Protein AF-A0A8S3YG22-F1 (afdb_monomer)

Foldseek 3Di:
DDPVVVCVPDVPVVVVVVPPVVVVPDDDDPDPVVVCVVVCVVPVDDDDDPDDPVVVVVCVVCVPPDDDDDDQQDLVNLLVVLVPDDQPDQDDPVRDGSVVVNVCSVVSRVVSVQVSVCVVVVHHD

Secondary structure (DSSP, 8-state):
--HHHHHHH-HHHHHHHH--TTTSSSSPPPPHHHHHHHHHHHHTS-------THHHHHHHHHTTSPPPPPP---HHHHHHHHHHS-TTSPP-TT---HHHHHH-HHHHHHHHHHHHHHHHHTS--

pLDDT: mean 83.71, std 10.53, range [50.81, 95.38]

Mean predicted aligned error: 13.55 Å

Organism: Parnassius apollo (NCBI:txid110799)

Structure (mmCIF, N/CA/C/O backbone):
data_AF-A0A8S3YG22-F1
#
_entry.id   AF-A0A8S3YG22-F1
#
loop_
_atom_site.group_PDB
_atom_site.id
_atom_site.type_symbol
_atom_site.label_atom_id
_atom_site.label_alt_id
_atom_site.label_comp_id
_atom_site.label_asym_id
_atom_site.label_entity_id
_atom_site.label_seq_id
_atom_site.pdbx_PDB_ins_code
_atom_site.Cartn_x
_atom_site.Cartn_y
_atom_site.Cartn_z
_atom_site.occupancy
_atom_site.B_iso_or_equiv
_atom_site.auth_seq_id
_atom_site.auth_comp_id
_atom_site.auth_asym_id
_atom_site.auth_atom_id
_atom_site.pdbx_PDB_model_num
ATOM 1 N N . MET A 1 1 ? -17.247 35.579 17.812 1.00 51.94 1 MET A N 1
ATOM 2 C CA . MET A 1 1 ? -17.080 35.158 16.412 1.00 51.94 1 MET A CA 1
ATOM 3 C C . MET A 1 1 ? -16.136 33.982 16.475 1.00 51.94 1 MET A C 1
ATOM 5 O O . MET A 1 1 ? -15.011 34.170 16.930 1.00 51.94 1 MET A O 1
ATOM 9 N N . SER A 1 2 ? -16.667 32.778 16.283 1.00 69.88 2 SER A N 1
ATOM 10 C CA . SER A 1 2 ? -15.927 31.537 16.519 1.00 69.88 2 SER A CA 1
ATOM 11 C C . SER A 1 2 ? -14.939 31.310 15.375 1.00 69.88 2 SER A C 1
ATOM 13 O O . SER A 1 2 ? -15.207 31.716 14.250 1.00 69.88 2 SER A O 1
ATOM 15 N N . LEU A 1 3 ? -13.801 30.660 15.646 1.00 61.12 3 LEU A N 1
ATOM 16 C CA . LEU A 1 3 ? -12.798 30.304 14.624 1.00 61.12 3 LEU A CA 1
ATOM 17 C C . LEU A 1 3 ? -13.410 29.506 13.457 1.00 61.12 3 LEU A C 1
ATOM 19 O O . LEU A 1 3 ? -12.941 29.593 12.327 1.00 61.12 3 LEU A O 1
ATOM 23 N N . GLU A 1 4 ? -14.479 28.764 13.740 1.00 68.56 4 GLU A N 1
ATOM 24 C CA . GLU A 1 4 ? -15.258 27.986 12.774 1.00 68.56 4 GLU A CA 1
ATOM 25 C C . GLU A 1 4 ? -15.938 28.881 11.721 1.00 68.56 4 GLU A C 1
ATOM 27 O O . GLU A 1 4 ? -15.855 28.579 10.531 1.00 68.56 4 GLU A O 1
ATOM 32 N N . ASP A 1 5 ? -16.485 30.036 12.124 1.00 67.81 5 ASP A N 1
ATOM 33 C CA . ASP A 1 5 ? -17.120 31.004 11.213 1.00 67.81 5 ASP A CA 1
ATOM 34 C C . ASP A 1 5 ? -16.091 31.654 10.260 1.00 67.81 5 ASP A C 1
ATOM 36 O O . ASP A 1 5 ? -16.395 32.017 9.122 1.00 67.81 5 ASP A O 1
ATOM 40 N N . GLU A 1 6 ? -14.846 31.816 10.721 1.00 63.56 6 GLU A N 1
ATOM 41 C CA . GLU A 1 6 ? -13.762 32.455 9.964 1.00 63.56 6 GLU A CA 1
ATOM 42 C C . GLU A 1 6 ? -13.133 31.504 8.928 1.00 63.56 6 GLU A C 1
ATOM 44 O O . GLU A 1 6 ? -12.750 31.941 7.838 1.00 63.56 6 GLU A O 1
ATOM 49 N N . ILE A 1 7 ? -13.097 30.197 9.226 1.00 73.00 7 ILE A N 1
ATOM 50 C CA . ILE A 1 7 ? -12.675 29.149 8.281 1.00 73.00 7 ILE A CA 1
ATOM 51 C C . ILE A 1 7 ? -13.638 29.070 7.093 1.00 73.00 7 ILE A C 1
ATOM 53 O O . ILE A 1 7 ? -13.189 28.927 5.957 1.00 73.00 7 ILE A O 1
ATOM 57 N N . GLU A 1 8 ? -14.947 29.159 7.333 1.00 74.12 8 GLU A N 1
ATOM 58 C CA . GLU A 1 8 ? -15.954 29.010 6.277 1.00 74.12 8 GLU A CA 1
ATOM 59 C C . GLU A 1 8 ? -16.034 30.243 5.362 1.00 74.12 8 GLU A C 1
ATOM 61 O O . GLU A 1 8 ? -16.264 30.116 4.159 1.00 74.12 8 GLU A O 1
ATOM 66 N N . SER A 1 9 ? -15.766 31.437 5.899 1.00 80.56 9 SER A N 1
ATOM 67 C CA . SER A 1 9 ? -15.864 32.684 5.138 1.00 80.56 9 SER A CA 1
ATOM 68 C C . SER A 1 9 ? -14.670 32.962 4.213 1.00 80.56 9 SER A C 1
ATOM 70 O O . SER A 1 9 ? -14.891 33.456 3.106 1.00 80.56 9 SER A O 1
ATOM 72 N N . ASP A 1 10 ? -13.419 32.741 4.645 1.00 81.56 10 ASP A N 1
ATOM 73 C CA . ASP A 1 10 ? -12.227 33.043 3.827 1.00 81.56 10 ASP A CA 1
ATOM 74 C C . ASP A 1 10 ? -10.978 32.268 4.285 1.00 81.56 10 ASP A C 1
ATOM 76 O O . ASP A 1 10 ? -10.063 32.789 4.935 1.00 81.56 10 ASP A O 1
ATOM 80 N N . GLN A 1 11 ? -10.912 31.001 3.874 1.00 79.38 11 GLN A N 1
ATOM 81 C CA . GLN A 1 11 ? -9.799 30.093 4.167 1.00 79.38 11 GLN A CA 1
ATOM 82 C C . GLN A 1 11 ? -8.431 30.683 3.798 1.00 79.38 11 GLN A C 1
ATOM 84 O O . GLN A 1 11 ? -7.461 30.528 4.537 1.00 79.38 11 GLN A O 1
ATOM 89 N N . LYS A 1 12 ? -8.327 31.388 2.663 1.00 79.69 12 LYS A N 1
ATOM 90 C CA . LYS A 1 12 ? -7.044 31.934 2.188 1.00 79.69 12 LYS A CA 1
ATOM 91 C C . LYS A 1 12 ? -6.528 33.029 3.110 1.00 79.69 12 LYS A C 1
ATOM 93 O O . LYS A 1 12 ? -5.320 33.125 3.322 1.00 79.69 12 LYS A O 1
ATOM 98 N N . ARG A 1 13 ? -7.421 33.867 3.633 1.00 79.69 13 ARG A N 1
ATOM 99 C CA . ARG A 1 13 ? -7.062 34.933 4.570 1.00 79.69 13 ARG A CA 1
ATOM 100 C C . ARG A 1 13 ? -6.627 34.375 5.920 1.00 79.69 13 ARG A C 1
ATOM 102 O O . ARG A 1 13 ? -5.658 34.882 6.481 1.00 79.69 13 ARG A O 1
ATOM 109 N N . LEU A 1 14 ? -7.280 33.314 6.387 1.00 82.25 14 LEU A N 1
ATOM 110 C CA . LEU A 1 14 ? -6.864 32.590 7.584 1.00 82.25 14 LEU A CA 1
ATOM 111 C C . LEU A 1 14 ? -5.481 31.950 7.403 1.00 82.25 14 LEU A C 1
ATOM 113 O O . LEU A 1 14 ? -4.594 32.175 8.217 1.00 82.25 14 LEU A O 1
ATOM 117 N N . TYR A 1 15 ? -5.244 31.210 6.315 1.00 79.56 15 TYR A N 1
ATOM 118 C CA . TYR A 1 15 ? -3.925 30.608 6.081 1.00 79.56 15 TYR A CA 1
ATOM 119 C C . TYR A 1 15 ? -2.818 31.662 6.001 1.00 79.56 15 TYR A C 1
ATOM 121 O O . TYR A 1 15 ? -1.775 31.487 6.618 1.00 79.56 15 TYR A O 1
ATOM 129 N N . LYS A 1 16 ? -3.075 32.807 5.359 1.00 78.56 16 LYS A N 1
ATOM 130 C CA . LYS A 1 16 ? -2.130 33.934 5.340 1.00 78.56 16 LYS A CA 1
ATOM 131 C C . LYS A 1 16 ? -1.880 34.569 6.711 1.00 78.56 16 LYS A C 1
ATOM 133 O O . LYS A 1 16 ? -0.822 35.151 6.902 1.00 78.56 16 LYS A O 1
ATOM 138 N N . SER A 1 17 ? -2.836 34.521 7.642 1.00 77.94 17 SER A N 1
ATOM 139 C CA . SER A 1 17 ? -2.642 35.048 9.004 1.00 77.94 17 SER A CA 1
ATOM 140 C C . SER A 1 17 ? -1.898 34.061 9.913 1.00 77.94 17 SER A C 1
ATOM 142 O O . SER A 1 17 ? -1.198 34.475 10.843 1.00 77.94 17 SER A O 1
ATOM 144 N N . LEU A 1 18 ? -2.028 32.761 9.628 1.00 78.38 18 LEU A N 1
ATOM 145 C CA . LEU A 1 18 ? -1.285 31.677 10.271 1.00 78.38 18 LEU A CA 1
ATOM 146 C C . LEU A 1 18 ? 0.145 31.560 9.738 1.00 78.38 18 LEU A C 1
ATOM 148 O O . LEU A 1 18 ? 1.057 31.233 10.498 1.00 78.38 18 LEU A O 1
ATOM 152 N N . GLU A 1 19 ? 0.350 31.858 8.455 1.00 75.81 19 GLU A N 1
ATOM 153 C CA . GLU A 1 19 ? 1.668 32.043 7.861 1.00 75.81 19 GLU A CA 1
ATOM 154 C C . GLU A 1 19 ? 2.341 33.245 8.528 1.00 75.81 19 GLU A C 1
ATOM 156 O O . GLU A 1 19 ? 2.163 34.401 8.154 1.00 75.81 19 GLU A O 1
ATOM 161 N N . ARG A 1 20 ? 3.129 32.960 9.565 1.00 69.44 20 ARG A N 1
ATOM 162 C CA . ARG A 1 20 ? 4.027 33.916 10.209 1.00 69.44 20 ARG A CA 1
ATOM 163 C C . ARG A 1 20 ? 5.443 33.644 9.707 1.00 69.44 20 ARG A C 1
ATOM 165 O O . ARG A 1 20 ? 6.212 32.996 10.418 1.00 69.44 20 ARG A O 1
ATOM 172 N N . PRO A 1 21 ? 5.816 34.107 8.499 1.00 65.06 21 PRO A N 1
ATOM 173 C CA . PRO A 1 21 ? 7.140 33.850 7.929 1.00 65.06 21 PRO A CA 1
ATOM 174 C C . PRO A 1 21 ? 8.274 34.349 8.836 1.00 65.06 21 PRO A C 1
ATOM 176 O O . PRO A 1 21 ? 9.361 33.779 8.833 1.00 65.06 21 PRO A O 1
ATOM 179 N N . GLU A 1 22 ? 7.993 35.341 9.683 1.00 64.25 22 GLU A N 1
ATOM 180 C CA . GLU A 1 22 ? 8.912 35.868 10.700 1.00 64.25 22 GLU A CA 1
ATOM 181 C C . GLU A 1 22 ? 9.257 34.845 11.799 1.00 64.25 22 GLU A C 1
ATOM 183 O O . GLU A 1 22 ? 10.337 34.894 12.380 1.00 64.25 22 GLU A O 1
ATOM 188 N N . VAL A 1 23 ? 8.371 33.876 12.052 1.00 62.09 23 VAL A N 1
ATOM 189 C CA . VAL A 1 23 ? 8.573 32.771 13.007 1.00 62.09 23 VAL A CA 1
ATOM 190 C C . VAL A 1 23 ? 9.249 31.570 12.333 1.00 62.09 23 VAL A C 1
ATOM 192 O O . VAL A 1 23 ? 9.969 30.820 12.987 1.00 62.09 23 VAL A O 1
ATOM 195 N N . CYS A 1 24 ? 9.066 31.390 11.022 1.00 56.47 24 CYS A N 1
ATOM 196 C CA . CYS A 1 24 ? 9.502 30.195 10.292 1.00 56.47 24 CYS A CA 1
ATOM 197 C C . CYS A 1 24 ? 10.925 30.260 9.699 1.00 56.47 24 CYS A C 1
ATOM 199 O O . CYS A 1 24 ? 11.319 29.312 9.024 1.00 56.47 24 CY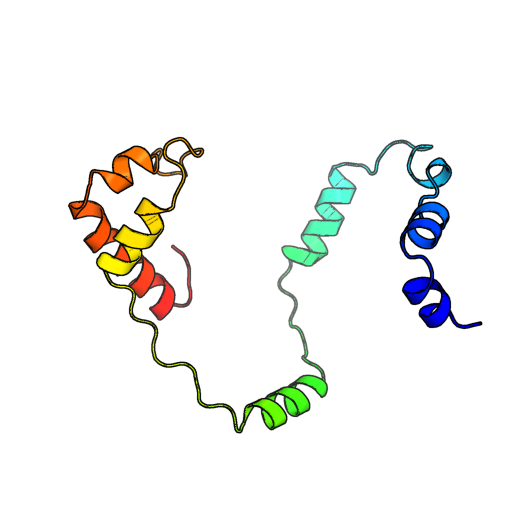S A O 1
ATOM 201 N N . GLY A 1 25 ? 11.708 31.324 9.924 1.00 57.00 25 GLY A N 1
ATOM 202 C CA . GLY A 1 25 ? 13.004 31.484 9.238 1.00 57.00 25 GLY A CA 1
ATOM 203 C C . GLY A 1 25 ? 14.135 32.185 9.993 1.00 57.00 25 GLY A C 1
ATOM 204 O O . GLY A 1 25 ? 15.187 32.409 9.401 1.00 57.00 25 GLY A O 1
ATOM 205 N N . ALA A 1 26 ? 13.963 32.551 11.266 1.00 59.06 26 ALA A N 1
ATOM 206 C CA . ALA A 1 26 ? 14.917 33.429 11.957 1.00 59.06 26 ALA A CA 1
ATOM 207 C C . ALA A 1 26 ? 16.008 32.712 12.786 1.00 59.06 26 ALA A C 1
ATOM 209 O O . ALA A 1 26 ? 16.842 33.383 13.391 1.00 59.06 26 ALA A O 1
ATOM 210 N N . GLY A 1 27 ? 16.033 31.374 12.832 1.00 68.00 27 GLY A N 1
ATOM 211 C CA . GLY A 1 27 ? 16.992 30.607 13.639 1.00 68.00 27 GLY A CA 1
ATOM 212 C C . GLY A 1 27 ? 17.691 29.483 12.866 1.00 68.00 27 GLY A C 1
ATOM 213 O O . GLY A 1 27 ? 17.164 29.028 11.849 1.00 68.00 27 GLY A O 1
ATOM 214 N N . PRO A 1 28 ? 18.870 29.013 13.328 1.00 73.31 28 PRO A N 1
ATOM 215 C 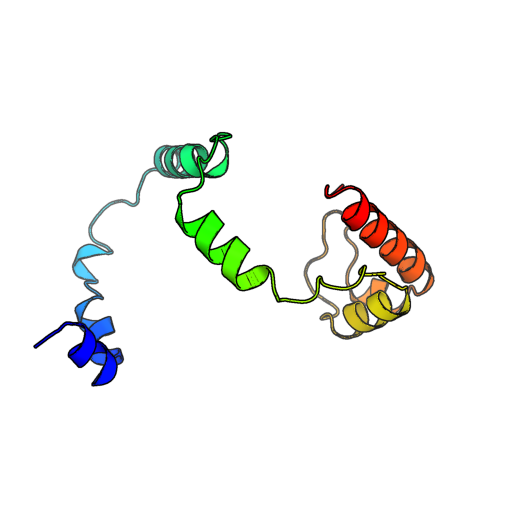CA . PRO A 1 28 ? 19.450 27.775 12.820 1.00 73.31 28 PRO A CA 1
ATOM 216 C C . PRO A 1 28 ? 18.431 26.64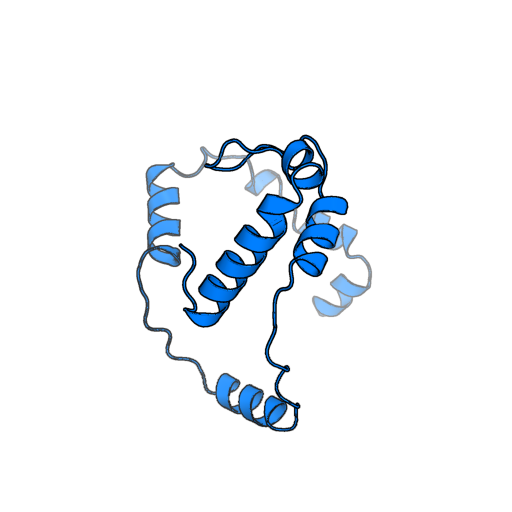1 12.987 1.00 73.31 28 PRO A C 1
ATOM 218 O O . PRO A 1 28 ? 17.777 26.538 14.027 1.00 73.31 28 PRO A O 1
ATOM 221 N N . GLY A 1 29 ? 18.267 25.830 11.939 1.00 71.81 29 GLY A N 1
ATOM 222 C CA . GLY A 1 29 ? 17.341 24.699 11.950 1.00 71.81 29 GLY A CA 1
ATOM 223 C C . GLY A 1 29 ? 17.632 23.731 13.104 1.00 71.81 29 GLY A C 1
ATOM 224 O O . GLY A 1 29 ? 18.739 23.738 13.652 1.00 71.81 29 GLY A O 1
ATOM 225 N N . PRO A 1 30 ? 16.653 22.900 13.496 1.00 78.25 30 PRO A N 1
ATOM 226 C CA . PRO A 1 30 ? 16.865 21.923 14.550 1.00 78.25 30 PRO A CA 1
ATOM 227 C C . PRO A 1 30 ? 18.025 20.996 14.179 1.00 78.25 30 PRO A C 1
ATOM 229 O O . PRO A 1 30 ? 18.166 20.578 13.029 1.00 78.25 30 PRO A O 1
ATOM 232 N N . ASP A 1 31 ? 18.861 20.686 15.167 1.00 87.81 31 ASP A N 1
ATOM 233 C CA . ASP A 1 31 ? 19.977 19.763 14.997 1.00 87.81 31 ASP A CA 1
ATOM 234 C C . ASP A 1 31 ? 19.492 18.407 14.447 1.00 87.81 31 ASP A C 1
ATOM 236 O O . ASP A 1 31 ? 18.425 17.898 14.820 1.00 87.81 31 ASP A O 1
ATOM 240 N N . GLN A 1 32 ? 20.276 17.822 13.539 1.00 87.94 32 GLN A N 1
ATOM 241 C CA . GLN A 1 32 ? 19.911 16.584 12.855 1.00 87.94 32 GLN A CA 1
ATOM 242 C C . GLN A 1 32 ? 19.777 15.432 13.851 1.00 87.94 32 GLN A C 1
ATOM 244 O O . GLN A 1 32 ? 18.832 14.647 13.748 1.00 87.94 32 GLN A O 1
ATOM 249 N N . ALA A 1 33 ? 20.684 15.337 14.829 1.00 88.94 33 ALA A N 1
ATOM 250 C CA . ALA A 1 33 ? 20.634 14.271 15.822 1.00 88.94 33 ALA A CA 1
ATOM 251 C C . ALA A 1 33 ? 19.398 14.417 16.717 1.00 88.94 33 ALA A C 1
ATOM 253 O O . ALA A 1 33 ? 18.689 13.435 16.928 1.00 88.94 33 ALA A O 1
ATOM 254 N N . ASN A 1 34 ? 19.074 15.640 17.146 1.00 86.31 34 ASN A N 1
ATOM 255 C CA . ASN A 1 34 ? 17.857 15.916 17.913 1.00 86.31 34 ASN A CA 1
ATOM 256 C C . ASN A 1 34 ? 16.575 15.604 17.127 1.00 86.31 34 ASN A C 1
ATOM 258 O O . ASN A 1 34 ? 15.647 15.010 17.672 1.00 86.31 34 ASN A O 1
ATOM 262 N N . THR A 1 35 ? 16.533 15.945 15.838 1.00 89.44 35 THR A N 1
ATOM 263 C CA . THR A 1 35 ? 15.388 15.643 14.965 1.00 89.44 35 THR A CA 1
ATOM 264 C C . THR A 1 35 ? 15.204 14.135 14.808 1.00 89.44 35 THR A C 1
ATOM 266 O O . THR A 1 35 ? 14.098 13.617 14.953 1.00 89.44 35 THR A O 1
ATOM 269 N N . VAL A 1 36 ? 16.297 13.407 14.563 1.00 89.25 36 VAL A N 1
ATOM 270 C CA . VAL A 1 36 ? 16.272 11.944 14.459 1.00 89.25 36 VAL A CA 1
ATOM 271 C C . VAL A 1 36 ? 15.864 11.308 15.786 1.00 89.25 36 VAL A C 1
ATOM 273 O O . VAL A 1 36 ? 15.062 10.382 15.776 1.00 89.25 36 VAL A O 1
ATOM 276 N N . ALA A 1 37 ? 16.383 11.787 16.918 1.00 89.44 37 ALA A N 1
ATOM 277 C CA . ALA A 1 37 ? 16.032 11.272 18.240 1.00 89.44 37 ALA A CA 1
ATOM 278 C C . ALA A 1 37 ? 14.543 11.478 18.553 1.00 89.44 37 ALA A C 1
ATOM 280 O O . ALA A 1 37 ? 13.882 10.541 18.997 1.00 89.44 37 ALA A O 1
ATOM 281 N N . PHE A 1 38 ? 14.008 12.662 18.245 1.00 88.25 38 PHE A N 1
ATOM 282 C CA . PHE A 1 38 ? 12.591 12.977 18.408 1.00 88.25 38 PHE A CA 1
ATOM 283 C C . PHE A 1 38 ? 11.693 12.010 17.621 1.00 88.25 38 PHE A C 1
ATOM 285 O O . PHE A 1 38 ? 10.833 11.351 18.202 1.00 88.25 38 PHE A O 1
ATOM 292 N N . TRP A 1 39 ? 11.920 11.868 16.310 1.00 91.69 39 TRP A N 1
ATOM 293 C CA . TRP A 1 39 ? 11.093 10.988 15.474 1.00 91.69 39 TRP A CA 1
ATOM 294 C C . TRP A 1 39 ? 11.292 9.506 15.792 1.00 91.69 39 TRP A C 1
ATOM 296 O O . TRP A 1 39 ? 10.342 8.729 15.725 1.00 91.69 39 TRP A O 1
ATOM 306 N N . ARG A 1 40 ? 12.508 9.104 16.181 1.00 89.25 40 ARG A N 1
ATOM 307 C CA . ARG A 1 40 ? 12.804 7.730 16.603 1.00 89.25 40 ARG A CA 1
ATOM 308 C C . ARG A 1 40 ? 11.997 7.339 17.837 1.00 89.25 40 ARG A C 1
ATOM 310 O O . ARG A 1 40 ? 11.418 6.260 17.829 1.00 89.25 40 ARG A O 1
ATOM 317 N N . GLY A 1 41 ? 11.922 8.203 18.850 1.00 86.06 41 GLY A N 1
ATOM 318 C CA . GLY A 1 41 ? 11.116 7.936 20.046 1.00 86.06 41 GLY A CA 1
ATOM 319 C C . GLY A 1 41 ? 9.626 7.771 19.734 1.00 86.06 41 GLY A C 1
ATOM 320 O O . GLY A 1 41 ? 8.945 6.985 20.378 1.00 86.06 41 GLY A O 1
ATOM 321 N N . LEU A 1 42 ? 9.124 8.458 18.702 1.00 83.44 42 LEU A N 1
ATOM 322 C CA . LEU A 1 42 ? 7.722 8.356 18.300 1.00 83.44 42 LEU A CA 1
ATOM 323 C C . LEU A 1 42 ? 7.420 7.121 17.434 1.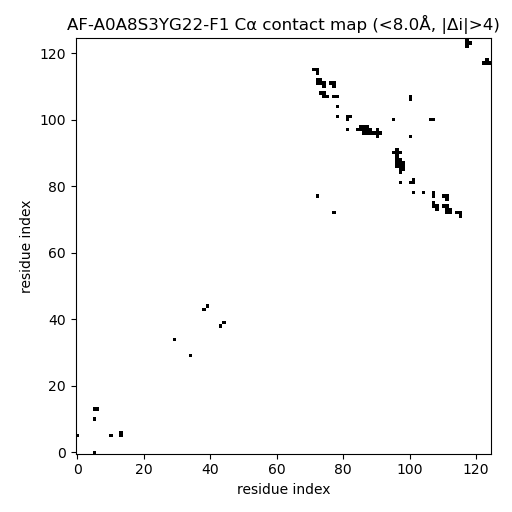00 83.44 42 LEU A C 1
ATOM 325 O O . LEU A 1 42 ? 6.345 6.544 17.556 1.00 83.44 42 LEU A O 1
ATOM 329 N N . TRP A 1 43 ? 8.321 6.751 16.518 1.00 82.06 43 TRP A N 1
ATOM 330 C CA . TRP A 1 43 ? 8.032 5.762 15.465 1.00 82.06 43 TRP A CA 1
ATOM 331 C C . TRP A 1 43 ? 8.814 4.453 15.570 1.00 82.06 43 TRP A C 1
ATOM 333 O O . TRP A 1 43 ? 8.439 3.474 14.934 1.00 82.06 43 TRP A O 1
ATOM 343 N N . SER A 1 44 ? 9.934 4.429 16.292 1.00 81.75 44 SER A N 1
ATOM 344 C CA . SER A 1 44 ? 10.813 3.252 16.379 1.00 81.75 44 SER A CA 1
ATOM 345 C C . SER A 1 44 ? 10.710 2.515 17.708 1.00 81.75 44 SER A C 1
ATOM 347 O O . SER A 1 44 ? 11.142 1.367 17.792 1.00 81.75 44 SER A O 1
ATOM 349 N N . GLU A 1 45 ? 10.172 3.155 18.744 1.00 82.38 45 GLU A N 1
ATOM 350 C CA . GLU A 1 45 ? 9.949 2.501 20.028 1.00 82.38 45 GLU A CA 1
ATOM 351 C C . GLU A 1 45 ? 8.577 1.814 20.025 1.00 82.38 45 GLU A C 1
ATOM 353 O O . GLU A 1 45 ? 7.567 2.462 19.745 1.00 82.38 45 GLU A O 1
ATOM 358 N N . PRO A 1 46 ? 8.505 0.502 20.308 1.00 77.88 46 PRO A N 1
ATOM 359 C CA . PRO A 1 46 ? 7.229 -0.182 20.422 1.00 77.88 46 PRO A CA 1
ATOM 360 C C . PRO A 1 46 ? 6.505 0.309 21.678 1.00 77.88 46 PRO A C 1
ATOM 362 O O . PRO A 1 46 ? 6.897 -0.002 22.803 1.00 77.88 46 PRO A O 1
ATOM 365 N N . VAL A 1 47 ? 5.434 1.075 21.485 1.00 78.06 47 VAL A N 1
ATOM 366 C CA . VAL A 1 47 ? 4.553 1.531 22.563 1.00 78.06 47 VAL A CA 1
ATOM 367 C C . VAL A 1 47 ? 3.310 0.644 22.591 1.00 78.06 47 VAL A C 1
ATOM 369 O O . VAL A 1 47 ? 2.672 0.410 21.567 1.00 78.06 47 VAL A O 1
ATOM 372 N N . ASN A 1 48 ? 2.939 0.154 23.777 1.00 74.56 48 ASN A N 1
ATOM 373 C CA . ASN A 1 48 ? 1.637 -0.481 23.970 1.00 74.56 48 ASN A CA 1
ATOM 374 C C . ASN A 1 48 ? 0.570 0.612 24.032 1.00 74.56 48 ASN A C 1
ATOM 376 O O . ASN A 1 48 ? 0.407 1.279 25.055 1.00 74.56 48 ASN A O 1
ATOM 380 N N . HIS A 1 49 ? -0.137 0.811 22.926 1.00 68.75 49 HIS A N 1
ATOM 381 C CA . HIS A 1 49 ? -1.275 1.715 22.882 1.00 68.75 49 HIS A CA 1
ATOM 382 C C . HIS A 1 49 ? -2.454 1.073 23.621 1.00 68.75 49 HIS A C 1
ATOM 384 O O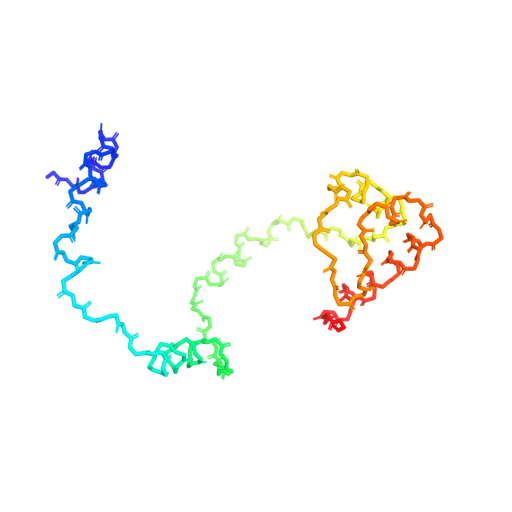 . HIS A 1 49 ? -3.006 0.065 23.185 1.00 68.75 49 HIS A O 1
ATOM 390 N N . CYS A 1 50 ? -2.832 1.652 24.760 1.00 74.3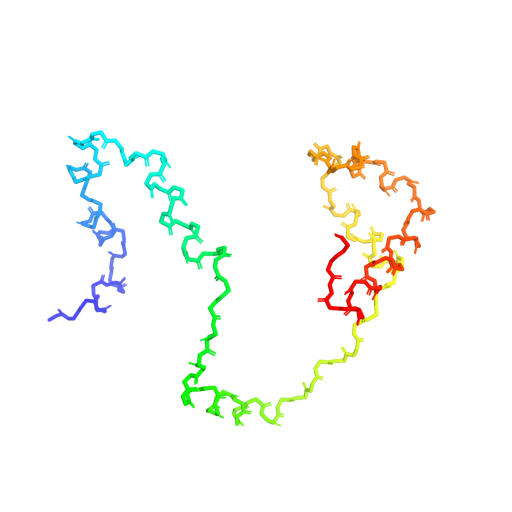8 50 CYS A N 1
ATOM 391 C CA . CYS A 1 50 ? -4.128 1.372 25.362 1.00 74.38 50 CYS A CA 1
ATOM 392 C C . CYS A 1 50 ? -5.168 2.176 24.591 1.00 74.38 50 CYS A C 1
ATOM 394 O O . CYS A 1 50 ? -5.268 3.394 24.752 1.00 74.38 50 CYS A O 1
ATOM 396 N N . GLU A 1 51 ? -5.908 1.491 23.730 1.00 79.06 51 GLU A N 1
ATOM 397 C CA . GLU A 1 51 ? -7.021 2.095 23.019 1.00 79.06 51 GLU A CA 1
ATOM 398 C C . GLU A 1 51 ? -8.076 2.622 24.003 1.00 79.06 51 GLU A C 1
ATOM 400 O O . GLU A 1 51 ? -8.357 2.017 25.040 1.00 79.06 51 GLU A O 1
ATOM 405 N N . GLY A 1 52 ? -8.643 3.788 23.697 1.00 82.75 52 GLY A N 1
ATOM 406 C CA . GLY A 1 52 ? -9.652 4.420 24.545 1.00 82.75 52 GLY A CA 1
ATOM 407 C C . GLY A 1 52 ? -11.059 3.837 24.334 1.00 82.75 52 GLY A C 1
ATOM 408 O O . GLY A 1 52 ? -11.288 3.113 23.361 1.00 82.75 52 GLY A O 1
ATOM 409 N N . PRO A 1 53 ? -12.046 4.236 25.163 1.00 86.19 53 PRO A N 1
ATOM 410 C CA . PRO A 1 53 ? -13.441 3.771 25.066 1.00 86.19 53 PRO A CA 1
ATOM 411 C C . PRO A 1 53 ? -14.111 4.034 23.706 1.00 86.19 53 PRO A C 1
ATOM 413 O O . PRO A 1 53 ? -15.113 3.414 23.362 1.00 86.19 53 PRO A O 1
ATOM 416 N N . TRP A 1 54 ? -13.563 4.954 22.906 1.00 90.38 54 TRP A N 1
ATOM 417 C CA . TRP A 1 54 ? -14.041 5.253 21.555 1.00 90.38 54 TRP A CA 1
ATOM 418 C C . TRP A 1 54 ? -13.973 4.035 20.619 1.00 90.38 54 TRP A C 1
ATOM 420 O O . TRP A 1 54 ? -14.781 3.936 19.697 1.00 90.38 54 TRP A O 1
ATOM 430 N N . THR A 1 55 ? -13.058 3.092 20.862 1.00 89.19 55 THR A N 1
ATOM 431 C CA . THR A 1 55 ? -12.947 1.871 20.050 1.00 89.19 55 THR A CA 1
ATOM 432 C C . THR A 1 55 ? -14.161 0.966 20.193 1.00 89.19 55 THR A C 1
ATOM 434 O O . THR A 1 55 ? -14.615 0.411 19.197 1.00 89.19 55 THR A O 1
ATOM 437 N N . GLU A 1 56 ? -14.753 0.880 21.386 1.00 89.62 56 GLU A N 1
ATOM 438 C CA . GLU A 1 56 ? -16.000 0.141 21.621 1.00 89.62 56 GLU A CA 1
ATOM 439 C C . GLU A 1 56 ? -17.173 0.795 20.885 1.00 89.62 56 GLU A C 1
ATOM 441 O O . GLU A 1 56 ? -17.993 0.111 20.270 1.00 89.62 56 GLU A O 1
ATOM 446 N N . VAL A 1 57 ? -17.217 2.132 20.881 1.00 91.88 57 VAL A N 1
ATOM 447 C CA . VAL A 1 57 ? -18.219 2.902 20.134 1.00 91.88 57 VAL A CA 1
ATOM 448 C C . VAL A 1 57 ? -18.100 2.609 18.639 1.00 91.88 57 VAL A C 1
ATOM 450 O O . VAL A 1 57 ? -19.095 2.237 18.017 1.00 91.88 57 VAL A O 1
ATOM 453 N N . VAL A 1 58 ? -16.895 2.694 18.071 1.00 90.69 58 VAL A N 1
ATOM 454 C CA . VAL A 1 58 ? -16.655 2.396 16.650 1.00 90.69 58 VAL A CA 1
ATOM 455 C C . VAL A 1 58 ? -16.956 0.930 16.336 1.00 90.69 58 VAL A C 1
ATOM 457 O O . VAL A 1 58 ? -17.626 0.649 15.346 1.00 90.69 58 VAL A O 1
ATOM 460 N N . ALA A 1 59 ? -16.550 -0.011 17.191 1.00 89.12 59 ALA A N 1
ATOM 461 C CA . ALA A 1 59 ? -16.862 -1.427 17.017 1.00 89.12 59 ALA A CA 1
ATOM 462 C C . ALA A 1 59 ? -18.378 -1.680 17.005 1.00 89.12 59 ALA A C 1
ATOM 464 O O . ALA A 1 59 ? -18.865 -2.432 16.163 1.00 89.12 59 ALA A O 1
ATOM 465 N N . SER A 1 60 ? -19.139 -1.010 17.878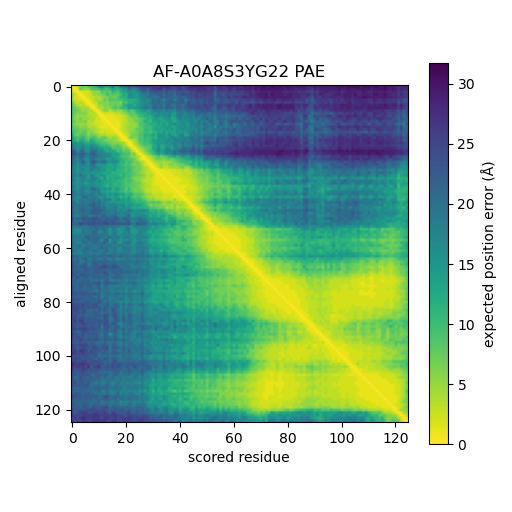 1.00 91.25 60 SER A N 1
ATOM 466 C CA . SER A 1 60 ? -20.603 -1.120 17.911 1.00 91.25 60 SER A CA 1
ATOM 467 C C . SER A 1 60 ? -21.267 -0.543 16.656 1.00 91.25 60 SER A C 1
ATOM 469 O O . SER A 1 60 ? -22.190 -1.149 16.115 1.00 91.25 60 SER A O 1
ATOM 471 N N . GLN A 1 61 ? -20.762 0.584 16.144 1.00 92.06 61 GLN A N 1
ATOM 472 C CA . GLN A 1 61 ? -21.237 1.192 14.899 1.00 92.06 61 GLN A CA 1
ATOM 473 C C . GLN A 1 61 ? -20.940 0.287 13.696 1.00 92.06 61 GLN A C 1
ATOM 475 O O . GLN A 1 61 ? -21.789 0.109 12.820 1.00 92.06 61 GLN A O 1
ATOM 480 N N . CYS A 1 62 ? -19.766 -0.345 13.690 1.00 89.00 62 CYS A N 1
ATOM 481 C CA . CYS A 1 62 ? -19.331 -1.256 12.639 1.00 89.00 62 CYS A CA 1
ATOM 482 C C . CYS A 1 62 ? -19.943 -2.661 12.737 1.00 89.00 62 CYS A C 1
ATOM 484 O O . CYS A 1 62 ? -19.860 -3.409 11.769 1.00 89.00 62 CYS A O 1
ATOM 486 N N . ALA A 1 63 ? -20.589 -3.034 13.848 1.00 90.00 63 ALA A N 1
ATOM 487 C CA . ALA A 1 63 ? -21.131 -4.384 14.050 1.00 90.00 63 ALA A CA 1
ATOM 488 C C . ALA A 1 63 ? -22.208 -4.778 13.023 1.00 90.00 63 ALA A C 1
ATOM 490 O O . ALA A 1 63 ? -22.413 -5.959 12.754 1.00 90.00 63 ALA A O 1
ATOM 491 N N . SER A 1 64 ? -22.899 -3.788 12.453 1.00 90.75 64 SER A N 1
ATOM 492 C CA . SER A 1 64 ? -23.907 -3.987 11.404 1.00 90.75 64 SER A CA 1
ATOM 493 C C . SER A 1 64 ? -23.327 -4.011 9.985 1.00 90.75 64 SER A C 1
ATOM 495 O O . SER A 1 64 ? -24.033 -4.354 9.035 1.00 90.75 64 SER A O 1
ATOM 497 N N . ILE A 1 65 ? -22.052 -3.645 9.824 1.00 91.88 65 ILE A N 1
ATOM 498 C CA . ILE A 1 65 ? -21.385 -3.578 8.527 1.00 91.88 65 ILE A CA 1
ATOM 499 C C . ILE A 1 65 ? -20.959 -4.990 8.138 1.00 91.88 65 ILE A C 1
ATOM 501 O O . ILE A 1 65 ? -20.329 -5.708 8.913 1.00 91.88 65 ILE A O 1
ATOM 505 N N . THR A 1 66 ? -21.306 -5.391 6.916 1.00 91.31 66 THR A N 1
ATOM 506 C CA . THR A 1 66 ? -20.875 -6.686 6.383 1.00 91.31 66 THR A CA 1
ATOM 507 C C . THR A 1 66 ? -19.349 -6.687 6.259 1.00 91.31 66 THR A C 1
ATOM 509 O O . THR A 1 66 ? -18.803 -5.745 5.677 1.00 91.31 66 THR A O 1
ATOM 512 N N . PRO A 1 67 ? -18.648 -7.702 6.800 1.00 87.06 67 PRO A N 1
ATOM 513 C CA . PRO A 1 67 ? -17.207 -7.819 6.635 1.00 87.06 67 PRO A CA 1
ATOM 514 C C . PRO A 1 67 ? -16.818 -7.810 5.157 1.00 87.06 67 PRO A C 1
ATOM 516 O O . PRO A 1 67 ? -17.538 -8.349 4.319 1.00 87.06 67 PRO A O 1
ATOM 519 N N . MET A 1 68 ? -15.670 -7.211 4.844 1.00 87.38 68 MET A N 1
ATOM 520 C CA . MET A 1 68 ? -15.122 -7.261 3.491 1.00 87.38 68 MET A CA 1
ATOM 521 C C . MET A 1 68 ? -14.839 -8.714 3.103 1.00 87.38 68 MET A C 1
ATOM 523 O O . MET A 1 68 ? -14.259 -9.466 3.893 1.00 87.38 68 MET A O 1
ATOM 527 N N . ASP A 1 69 ? -15.228 -9.087 1.886 1.00 89.88 69 ASP A N 1
ATOM 528 C CA . ASP A 1 69 ? -14.940 -10.408 1.342 1.00 89.88 69 ASP A CA 1
ATOM 529 C C . ASP A 1 69 ? -13.424 -10.676 1.292 1.00 89.88 69 ASP A C 1
ATOM 531 O O . ASP A 1 69 ? -12.621 -9.739 1.193 1.00 89.88 69 ASP A O 1
ATOM 535 N N . PRO A 1 70 ? -13.002 -11.953 1.342 1.00 87.25 70 PRO A N 1
ATOM 536 C CA . PRO A 1 70 ? -11.599 -12.308 1.193 1.00 87.25 70 PRO A CA 1
ATOM 537 C C . PRO A 1 70 ? -11.035 -11.754 -0.118 1.00 87.25 70 PRO A C 1
ATOM 539 O O . PRO A 1 70 ? -11.505 -12.088 -1.205 1.00 87.25 70 PRO A O 1
ATOM 542 N N . VAL A 1 71 ? -10.000 -10.922 -0.014 1.00 90.75 71 VAL A N 1
ATOM 543 C CA . VAL A 1 71 ? -9.306 -10.382 -1.185 1.00 90.75 71 VAL A CA 1
ATOM 544 C C . VAL A 1 71 ? -8.401 -11.467 -1.759 1.00 90.75 71 VAL A C 1
ATOM 546 O O . VAL A 1 71 ? -7.499 -11.961 -1.077 1.00 90.75 71 VAL A O 1
ATOM 549 N N . ILE A 1 72 ? -8.648 -11.822 -3.020 1.00 94.56 72 ILE A N 1
ATOM 550 C CA . ILE A 1 72 ? -7.816 -12.735 -3.802 1.00 94.56 72 ILE A CA 1
ATOM 551 C C . ILE A 1 72 ? -7.144 -11.918 -4.899 1.00 94.56 72 ILE A C 1
ATOM 553 O O . ILE A 1 72 ? -7.825 -11.399 -5.778 1.00 94.56 72 ILE A O 1
ATOM 557 N N . ILE A 1 73 ? -5.818 -11.810 -4.847 1.00 94.62 73 ILE A N 1
ATOM 558 C CA . ILE A 1 73 ? -5.028 -11.135 -5.877 1.00 94.62 73 ILE A CA 1
ATOM 559 C C . ILE A 1 73 ? -4.742 -12.127 -7.000 1.00 94.62 73 ILE A C 1
ATOM 561 O O . ILE A 1 73 ? -4.056 -13.134 -6.810 1.00 94.62 73 ILE A O 1
ATOM 565 N N . THR A 1 74 ? -5.249 -11.823 -8.188 1.00 95.38 74 THR A N 1
ATOM 566 C CA . THR A 1 74 ? -5.057 -12.619 -9.399 1.00 95.38 74 THR A CA 1
ATOM 567 C C . THR A 1 74 ? -3.952 -12.037 -10.292 1.00 95.38 74 THR A C 1
ATOM 569 O O . THR A 1 74 ? -3.553 -10.879 -10.133 1.00 95.38 74 THR A O 1
ATOM 572 N N . PRO A 1 75 ? -3.427 -12.811 -11.262 1.00 94.75 75 PRO A N 1
ATOM 573 C CA . PRO A 1 75 ? -2.485 -12.282 -12.248 1.00 94.75 75 PRO A CA 1
ATOM 574 C C . PRO A 1 75 ? -3.065 -11.131 -13.081 1.00 94.75 75 PRO A C 1
ATOM 576 O O . PRO A 1 75 ? -2.321 -10.222 -13.441 1.00 94.75 75 PRO A O 1
ATOM 579 N N . ASP A 1 76 ? -4.375 -11.138 -13.344 1.00 94.75 76 ASP A N 1
ATOM 580 C CA . ASP A 1 76 ? -5.053 -10.078 -14.098 1.00 94.75 76 ASP A CA 1
ATOM 581 C C . ASP A 1 76 ? -5.087 -8.761 -13.310 1.00 94.75 76 ASP A C 1
ATOM 583 O O . ASP A 1 76 ? -4.862 -7.692 -13.881 1.00 94.75 76 ASP A O 1
ATOM 587 N N . ASP A 1 77 ? -5.257 -8.829 -11.984 1.00 94.62 77 ASP A N 1
ATOM 588 C CA . ASP A 1 77 ? -5.160 -7.652 -11.111 1.00 94.62 77 ASP A CA 1
ATOM 589 C C . ASP A 1 77 ? -3.761 -7.026 -11.182 1.00 94.62 77 ASP A C 1
ATOM 591 O O . ASP A 1 77 ? -3.610 -5.802 -11.259 1.00 94.62 77 ASP A O 1
ATOM 595 N N . VAL A 1 78 ? -2.721 -7.868 -11.205 1.00 94.12 78 VAL A N 1
ATOM 596 C CA . VAL A 1 78 ? -1.332 -7.416 -11.368 1.00 94.12 78 VAL A CA 1
ATOM 597 C C . VAL A 1 78 ? -1.118 -6.816 -12.754 1.00 94.12 78 VAL A C 1
ATOM 599 O O . VAL A 1 78 ? -0.486 -5.764 -12.862 1.00 94.12 78 VAL A O 1
ATOM 602 N N . ALA A 1 79 ? -1.655 -7.435 -13.805 1.00 94.25 79 ALA A N 1
ATOM 603 C CA . ALA A 1 79 ? -1.548 -6.929 -15.167 1.00 94.25 79 ALA A CA 1
ATOM 604 C C . ALA A 1 79 ? -2.180 -5.535 -15.299 1.00 94.25 79 ALA A C 1
ATOM 606 O O . ALA A 1 79 ? -1.545 -4.621 -15.831 1.00 94.25 79 ALA A O 1
ATOM 607 N N . GLU A 1 80 ? -3.380 -5.337 -14.748 1.00 94.81 80 GLU A N 1
ATOM 608 C CA . GLU A 1 80 ? -4.080 -4.050 -14.769 1.00 94.81 80 GLU A CA 1
ATOM 609 C C . GLU A 1 80 ? -3.336 -2.984 -13.948 1.00 94.81 80 GLU A C 1
ATOM 611 O O . GLU A 1 80 ? -3.158 -1.844 -14.397 1.00 94.81 80 GLU A O 1
ATOM 616 N N . ALA A 1 81 ? -2.829 -3.350 -12.767 1.00 93.38 81 ALA A N 1
ATOM 617 C CA . ALA A 1 81 ? -2.046 -2.448 -11.926 1.00 93.38 81 ALA A CA 1
ATOM 618 C C . ALA A 1 81 ? -0.744 -2.007 -12.616 1.00 93.38 81 ALA A C 1
ATOM 620 O O . ALA A 1 81 ? -0.423 -0.815 -12.671 1.00 93.38 81 ALA A O 1
ATOM 621 N N . VAL A 1 82 ? -0.009 -2.960 -13.194 1.00 92.19 82 VAL A N 1
ATOM 622 C CA . VAL A 1 82 ? 1.244 -2.709 -13.913 1.00 92.19 82 VAL A CA 1
ATOM 623 C C . VAL A 1 82 ? 0.987 -1.901 -15.183 1.00 92.19 82 VAL A C 1
ATOM 625 O O . VAL A 1 82 ? 1.761 -0.992 -15.482 1.00 92.19 82 VAL A O 1
ATOM 628 N N . HIS A 1 83 ? -0.107 -2.158 -15.904 1.00 91.38 83 HIS A N 1
ATOM 629 C CA . HIS A 1 83 ? -0.485 -1.418 -17.108 1.00 91.38 83 HIS A CA 1
ATOM 630 C C . HIS A 1 83 ? -0.641 0.088 -16.836 1.00 91.38 83 HIS A C 1
ATOM 632 O O . HIS A 1 83 ? -0.106 0.913 -17.588 1.00 91.38 83 HIS A O 1
ATOM 638 N N . ARG A 1 84 ? -1.278 0.448 -15.713 1.00 92.31 84 ARG A N 1
ATOM 639 C CA . ARG A 1 84 ? -1.474 1.842 -15.272 1.00 92.31 84 ARG A CA 1
ATOM 640 C C . ARG A 1 84 ? -0.198 2.510 -14.750 1.00 92.31 84 ARG A C 1
ATOM 642 O O . ARG A 1 84 ? -0.139 3.737 -14.669 1.00 92.31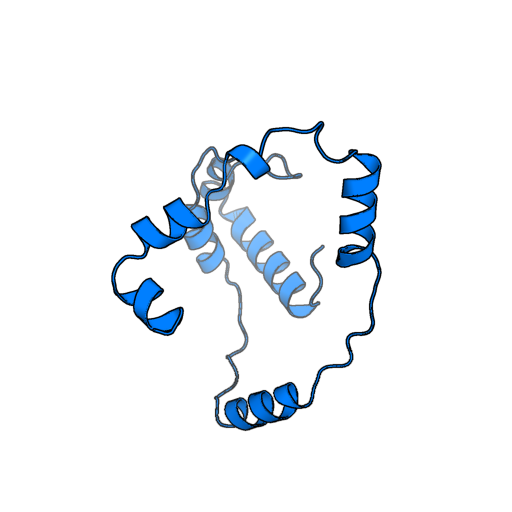 84 ARG A O 1
ATOM 649 N N . ALA A 1 85 ? 0.831 1.740 -14.405 1.00 90.19 85 ALA A N 1
ATOM 650 C CA . ALA A 1 85 ? 2.062 2.277 -13.840 1.00 90.19 85 ALA A CA 1
ATOM 651 C C . ALA A 1 85 ? 2.914 3.023 -14.899 1.00 90.19 85 ALA A C 1
ATOM 653 O O . ALA A 1 85 ? 3.040 2.557 -16.036 1.00 90.19 85 ALA A O 1
ATOM 654 N N . PRO A 1 86 ? 3.558 4.162 -14.570 1.00 92.81 86 PRO A N 1
ATOM 655 C CA . PRO A 1 86 ? 4.460 4.851 -15.497 1.00 92.81 86 PRO A CA 1
ATOM 656 C C . PRO A 1 86 ? 5.699 4.005 -15.814 1.00 92.81 86 PRO A C 1
ATOM 658 O O . PRO A 1 86 ? 6.355 3.515 -14.895 1.00 92.81 86 PRO A O 1
ATOM 661 N N . ASN A 1 87 ? 6.053 3.883 -17.098 1.00 91.06 87 ASN A N 1
ATOM 662 C CA . ASN A 1 87 ? 7.118 2.988 -17.582 1.00 91.06 87 ASN A CA 1
ATOM 663 C C . ASN A 1 87 ? 8.476 3.207 -16.896 1.00 91.06 87 ASN A C 1
ATOM 665 O O . ASN A 1 87 ? 9.133 2.243 -16.513 1.00 91.06 87 ASN A O 1
ATOM 669 N N . TRP A 1 88 ? 8.877 4.468 -16.733 1.00 89.06 88 TRP A N 1
ATOM 670 C CA . TRP A 1 88 ? 10.223 4.866 -16.305 1.00 89.06 88 TRP A CA 1
ATOM 671 C C . TRP A 1 88 ? 10.267 5.397 -14.871 1.00 89.06 88 TRP A C 1
ATOM 673 O O . TRP A 1 88 ? 11.074 6.263 -14.544 1.00 89.06 88 TRP A O 1
ATOM 683 N N . LYS A 1 89 ? 9.380 4.906 -14.000 1.00 87.69 89 LYS A N 1
ATOM 684 C CA . LYS A 1 89 ? 9.481 5.204 -12.568 1.00 87.69 89 LYS A CA 1
ATOM 685 C C . LYS A 1 89 ? 10.742 4.546 -11.997 1.00 87.69 89 LYS A C 1
ATOM 687 O O . LYS A 1 89 ? 11.147 3.491 -12.490 1.00 87.69 89 LYS A O 1
ATOM 692 N N . SER A 1 90 ? 11.358 5.183 -10.998 1.00 84.94 90 SER A N 1
ATOM 693 C CA . SER A 1 90 ? 12.554 4.658 -10.332 1.00 84.94 90 SER A CA 1
ATOM 694 C C . SER A 1 90 ? 12.317 3.216 -9.878 1.00 84.94 90 SER A C 1
ATOM 696 O O . SER A 1 90 ? 11.263 2.953 -9.291 1.00 84.94 90 SER A O 1
ATOM 698 N N . PRO A 1 91 ? 13.244 2.293 -10.177 1.00 86.00 91 PRO A N 1
ATOM 699 C CA . PRO A 1 91 ? 13.074 0.896 -9.834 1.00 86.00 91 PRO A CA 1
ATOM 700 C C . PRO A 1 91 ? 13.282 0.689 -8.330 1.00 86.00 91 PRO A C 1
ATOM 702 O O . PRO A 1 91 ? 13.902 1.520 -7.658 1.00 86.00 91 PRO A O 1
ATOM 705 N N . GLY A 1 92 ? 12.741 -0.409 -7.805 1.00 83.19 92 GLY A N 1
ATOM 706 C CA . GLY A 1 92 ? 12.929 -0.798 -6.413 1.00 83.19 92 GLY A CA 1
ATOM 707 C C . GLY A 1 92 ? 14.291 -1.452 -6.169 1.00 83.19 92 GLY A C 1
ATOM 708 O O . GLY A 1 92 ? 15.217 -1.353 -6.975 1.00 83.19 92 GLY A O 1
ATOM 709 N N . LEU A 1 93 ? 14.396 -2.173 -5.049 1.00 85.81 93 LEU A N 1
ATOM 710 C CA . LEU A 1 93 ? 15.572 -2.987 -4.699 1.00 85.81 93 LEU A CA 1
ATOM 711 C C . LEU A 1 93 ? 15.874 -4.082 -5.740 1.00 85.81 93 LEU A C 1
ATOM 713 O O . LEU A 1 93 ? 17.003 -4.552 -5.830 1.00 85.81 93 LEU A O 1
ATOM 717 N N . ASP A 1 94 ? 14.872 -4.462 -6.530 1.00 83.69 94 ASP A N 1
ATOM 718 C CA . ASP A 1 94 ? 14.952 -5.423 -7.631 1.00 83.69 94 ASP A CA 1
ATOM 719 C C . ASP A 1 94 ? 15.543 -4.839 -8.929 1.00 83.69 94 ASP A C 1
ATOM 721 O O . ASP A 1 94 ? 15.746 -5.575 -9.894 1.00 83.69 94 ASP A O 1
ATOM 725 N N . ALA A 1 95 ? 15.812 -3.527 -8.965 1.00 86.25 95 ALA A N 1
ATOM 726 C CA . ALA A 1 95 ? 16.274 -2.784 -10.137 1.00 86.25 95 ALA A CA 1
ATOM 727 C C . ALA A 1 95 ? 15.361 -2.917 -11.381 1.00 86.25 95 ALA A C 1
ATOM 729 O O . ALA A 1 95 ? 15.765 -2.568 -12.495 1.00 86.25 95 ALA A O 1
ATOM 730 N N . LEU A 1 96 ? 14.116 -3.377 -11.211 1.00 86.25 96 LEU A N 1
ATOM 731 C CA . LEU A 1 96 ? 13.209 -3.663 -12.314 1.00 86.25 96 LEU A CA 1
ATOM 732 C C . LEU A 1 96 ? 12.249 -2.488 -12.550 1.00 86.25 96 LEU A C 1
ATOM 734 O O . LEU A 1 96 ? 11.460 -2.099 -11.693 1.00 86.25 96 LEU A O 1
ATOM 738 N N . HIS A 1 97 ? 12.288 -1.915 -13.751 1.00 89.81 97 HIS A N 1
ATOM 739 C CA . HIS A 1 97 ? 11.334 -0.877 -14.142 1.00 89.81 97 HIS A CA 1
ATOM 740 C C . HIS A 1 97 ? 9.966 -1.459 -14.515 1.00 89.81 97 HIS A C 1
ATOM 742 O O . HIS A 1 97 ? 9.869 -2.547 -15.091 1.00 89.81 97 HIS A O 1
ATOM 748 N N . HIS A 1 98 ? 8.905 -0.666 -14.321 1.00 90.38 98 HIS A N 1
ATOM 749 C CA . HIS A 1 98 ? 7.551 -1.031 -14.754 1.00 90.38 98 HIS A CA 1
ATOM 750 C C . HIS A 1 98 ? 7.465 -1.339 -16.253 1.00 90.38 98 HIS A C 1
ATOM 752 O O . HIS A 1 98 ? 6.651 -2.163 -16.653 1.00 90.38 98 HIS A O 1
ATOM 758 N N . TYR A 1 99 ? 8.309 -0.708 -17.081 1.00 91.62 99 TYR A N 1
ATOM 759 C CA . TYR A 1 99 ? 8.411 -1.028 -18.507 1.00 91.62 99 TYR A CA 1
ATOM 760 C C . TYR A 1 99 ? 8.609 -2.532 -18.754 1.00 91.62 99 TYR A C 1
ATOM 762 O O . TYR A 1 99 ? 7.910 -3.122 -19.574 1.00 91.62 99 TYR A O 1
ATOM 770 N N . TRP A 1 100 ? 9.513 -3.163 -18.002 1.00 90.00 100 TRP A N 1
ATOM 771 C CA . TRP A 1 100 ? 9.797 -4.592 -18.126 1.00 90.00 100 TRP A CA 1
ATOM 772 C C . TRP A 1 100 ? 8.691 -5.448 -17.518 1.00 90.00 100 TRP A C 1
ATOM 774 O O . TRP A 1 100 ? 8.296 -6.445 -18.116 1.00 90.00 100 TRP A O 1
ATOM 784 N N . LEU A 1 101 ? 8.118 -5.018 -16.390 1.00 88.9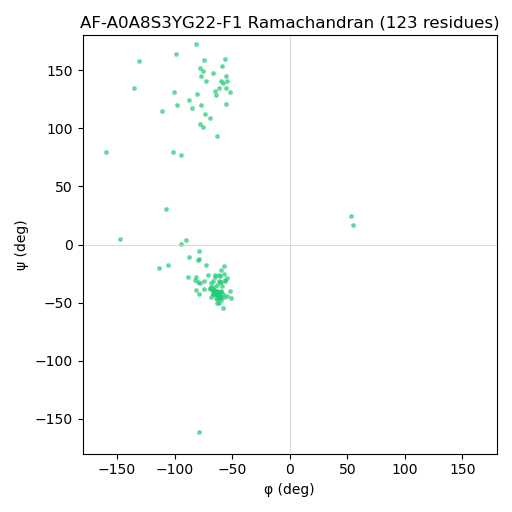4 101 LEU A N 1
ATOM 785 C CA . LEU A 1 101 ? 6.965 -5.693 -15.788 1.00 88.94 101 LEU A CA 1
ATOM 786 C C . LEU A 1 101 ? 5.764 -5.745 -16.731 1.00 88.94 101 LEU A C 1
ATOM 788 O O . LEU A 1 101 ? 5.067 -6.751 -16.754 1.00 88.94 101 LEU A O 1
ATOM 792 N N . LYS A 1 102 ? 5.534 -4.710 -17.546 1.00 91.88 102 LYS A N 1
ATOM 793 C CA . LYS A 1 102 ? 4.475 -4.723 -18.568 1.00 91.88 102 LYS A CA 1
ATOM 794 C C . LYS A 1 102 ? 4.706 -5.787 -19.638 1.00 91.88 102 LYS A C 1
ATOM 796 O O . LYS A 1 102 ? 3.743 -6.350 -20.141 1.00 91.88 102 LYS A O 1
ATOM 801 N N . GLY A 1 103 ? 5.963 -6.044 -20.001 1.00 88.25 103 GLY A N 1
ATOM 802 C CA . GLY A 1 103 ? 6.321 -7.031 -21.023 1.00 88.25 103 GLY A CA 1
ATOM 803 C C . GLY A 1 103 ? 6.382 -8.468 -20.501 1.00 88.25 103 GLY A C 1
ATOM 804 O O . GLY A 1 103 ? 6.101 -9.408 -21.242 1.00 88.25 103 GLY A O 1
ATOM 805 N N . PHE A 1 104 ? 6.733 -8.662 -19.229 1.00 89.31 104 PHE A N 1
ATOM 806 C CA . PHE A 1 104 ? 6.947 -9.986 -18.647 1.00 89.31 104 PHE A CA 1
ATOM 807 C C . PHE A 1 104 ? 5.703 -10.531 -17.942 1.00 89.31 104 PHE A C 1
ATOM 809 O O . PHE A 1 104 ? 5.642 -10.604 -16.717 1.00 89.31 104 PHE A O 1
ATOM 816 N N . MET A 1 105 ? 4.743 -11.015 -18.731 1.00 85.25 105 MET A N 1
ATOM 817 C CA . MET A 1 105 ? 3.505 -11.635 -18.225 1.00 85.25 105 MET A CA 1
ATOM 818 C C . MET A 1 105 ? 3.763 -12.813 -17.270 1.00 85.25 105 MET A C 1
ATOM 820 O O . MET A 1 105 ? 3.020 -13.030 -16.318 1.00 85.25 105 MET A O 1
ATOM 824 N N . VAL A 1 106 ? 4.864 -13.549 -17.466 1.00 86.56 106 VAL A N 1
ATOM 825 C CA . VAL A 1 106 ? 5.272 -14.652 -16.574 1.00 86.56 106 VAL A CA 1
ATOM 826 C C . VAL A 1 106 ? 5.514 -14.159 -15.139 1.00 86.56 106 VAL A C 1
ATOM 828 O O . VAL A 1 106 ? 5.233 -14.879 -14.181 1.00 86.56 106 VAL A O 1
ATOM 831 N N . CYS A 1 107 ? 5.980 -12.918 -14.967 1.00 88.44 107 CYS A N 1
ATOM 832 C CA . CYS A 1 107 ? 6.194 -12.325 -13.649 1.00 88.44 107 CYS A CA 1
ATOM 833 C C . CYS A 1 107 ? 4.877 -12.008 -12.932 1.00 88.44 107 CYS A C 1
ATOM 835 O O . CYS A 1 107 ? 4.859 -12.017 -11.705 1.00 88.44 107 CYS A O 1
ATOM 837 N N . HIS A 1 108 ? 3.773 -11.770 -13.651 1.00 93.25 108 HIS A N 1
ATOM 838 C CA . HIS A 1 108 ? 2.490 -11.398 -13.036 1.00 93.25 108 HIS A CA 1
ATOM 839 C C . HIS A 1 108 ? 1.939 -12.516 -12.158 1.00 93.25 108 HIS A C 1
ATOM 841 O O . HIS A 1 108 ? 1.494 -12.255 -11.045 1.00 93.25 108 HIS A O 1
ATOM 847 N N . ALA A 1 109 ? 2.061 -13.769 -12.604 1.00 93.12 109 ALA A N 1
ATOM 848 C CA . ALA A 1 109 ? 1.654 -14.928 -11.814 1.00 93.12 109 ALA A CA 1
ATOM 849 C C . ALA A 1 109 ? 2.477 -15.073 -10.523 1.00 93.12 109 ALA A C 1
ATOM 851 O O . ALA A 1 109 ? 1.936 -15.383 -9.461 1.00 93.12 109 ALA A O 1
ATOM 852 N N . VAL A 1 110 ? 3.787 -14.820 -10.598 1.00 92.88 110 VAL A N 1
ATOM 853 C CA . VAL A 1 110 ? 4.674 -14.876 -9.428 1.00 92.88 110 VAL A CA 1
ATOM 854 C C . VAL A 1 110 ? 4.357 -13.739 -8.458 1.00 92.88 110 VAL A C 1
ATOM 856 O O . VAL A 1 110 ? 4.236 -13.989 -7.263 1.00 92.88 110 VAL A O 1
ATOM 859 N N . LEU A 1 111 ? 4.177 -12.517 -8.964 1.00 92.19 111 LEU A N 1
ATOM 860 C CA . LEU A 1 111 ? 3.824 -11.344 -8.165 1.00 92.19 111 LEU A CA 1
ATOM 861 C C . LEU A 1 111 ? 2.477 -11.513 -7.461 1.00 92.19 111 LEU A C 1
ATOM 863 O O . LEU A 1 111 ? 2.398 -11.272 -6.262 1.00 92.19 111 LEU A O 1
ATOM 867 N N . ALA A 1 112 ? 1.451 -11.993 -8.166 1.00 94.88 112 ALA A N 1
ATOM 868 C CA . ALA A 1 112 ? 0.138 -12.253 -7.579 1.00 94.88 112 ALA A CA 1
ATOM 869 C C . ALA A 1 112 ? 0.236 -13.236 -6.404 1.00 94.88 112 ALA A C 1
ATOM 871 O O . ALA A 1 112 ? -0.286 -12.968 -5.323 1.00 94.88 112 ALA A O 1
ATOM 872 N N . ARG A 1 113 ? 0.995 -14.331 -6.574 1.00 94.06 113 ARG A N 1
ATOM 873 C CA . ARG A 1 113 ? 1.252 -15.294 -5.495 1.00 94.06 113 ARG A CA 1
ATOM 874 C C . ARG A 1 113 ? 1.950 -14.643 -4.299 1.00 94.06 113 ARG A C 1
ATOM 876 O O . ARG A 1 113 ? 1.515 -14.847 -3.173 1.00 94.06 113 ARG A O 1
ATOM 883 N N . GLN A 1 114 ? 3.009 -13.869 -4.534 1.00 92.38 114 GLN A N 1
ATOM 884 C CA . GLN A 1 114 ? 3.772 -13.209 -3.467 1.00 92.38 114 GLN A CA 1
ATOM 885 C C . GLN A 1 114 ? 2.924 -12.179 -2.711 1.00 92.38 114 GLN A C 1
ATOM 887 O O . GLN A 1 114 ? 2.949 -12.133 -1.483 1.00 92.38 114 GLN A O 1
ATOM 892 N N . PHE A 1 115 ? 2.118 -11.388 -3.423 1.00 92.62 115 PHE A N 1
ATOM 893 C CA . PHE A 1 115 ? 1.199 -10.442 -2.795 1.00 92.62 115 PHE A CA 1
ATOM 894 C C . PHE A 1 115 ? 0.119 -11.155 -1.981 1.00 92.62 115 PHE A C 1
ATOM 896 O O . PHE A 1 115 ? -0.177 -10.734 -0.864 1.00 92.62 115 PHE A O 1
ATOM 903 N N . GLN A 1 116 ? -0.421 -12.267 -2.487 1.00 94.62 116 GLN A N 1
ATOM 904 C CA . GLN A 1 116 ? -1.374 -13.071 -1.729 1.00 94.62 116 GLN A CA 1
ATOM 905 C C . GLN A 1 116 ? -0.739 -13.692 -0.476 1.00 94.62 116 GLN A C 1
ATOM 907 O O . GLN A 1 116 ? -1.361 -13.715 0.585 1.00 94.62 116 GLN A O 1
ATOM 912 N N . GLU A 1 117 ? 0.497 -14.182 -0.573 1.00 93.19 117 GLU A N 1
ATOM 913 C CA . GLU A 1 117 ? 1.250 -14.714 0.567 1.00 93.19 117 GLU A CA 1
ATOM 914 C C . GLU A 1 117 ? 1.458 -13.641 1.643 1.00 93.19 117 GLU A C 1
ATOM 916 O O . GLU A 1 117 ? 1.168 -13.900 2.812 1.00 93.19 117 GLU A O 1
ATOM 921 N N . ALA A 1 118 ? 1.846 -12.423 1.253 1.00 90.94 118 ALA A N 1
ATOM 922 C CA . ALA A 1 118 ? 2.008 -11.297 2.173 1.00 90.94 118 ALA A CA 1
ATOM 923 C C . ALA A 1 118 ? 0.687 -10.899 2.861 1.00 90.94 118 ALA A C 1
ATOM 925 O O . ALA A 1 118 ? 0.658 -10.678 4.075 1.00 90.94 118 ALA A O 1
ATOM 926 N N . LEU A 1 119 ? -0.427 -10.872 2.115 1.00 90.44 119 LEU A N 1
ATOM 927 C CA . LEU A 1 119 ? -1.760 -10.629 2.682 1.00 90.44 119 LEU A CA 1
ATOM 928 C C . LEU A 1 119 ? -2.138 -11.691 3.721 1.00 90.44 119 LEU A C 1
ATOM 930 O O . LEU A 1 119 ? -2.623 -11.358 4.803 1.00 90.44 119 LEU A O 1
ATOM 934 N N . ASN A 1 120 ? -1.879 -12.964 3.418 1.00 89.81 120 ASN A N 1
ATOM 935 C CA . ASN A 1 120 ? -2.214 -14.076 4.305 1.00 89.81 120 ASN A CA 1
ATOM 936 C C . ASN A 1 120 ? -1.341 -14.094 5.571 1.00 89.81 120 ASN A C 1
ATOM 938 O O . ASN A 1 120 ? -1.829 -14.418 6.653 1.00 89.81 120 ASN A O 1
ATOM 942 N N . GLN A 1 121 ? -0.058 -13.744 5.448 1.00 86.75 121 GLN A N 1
ATOM 943 C CA . GLN A 1 121 ? 0.897 -13.735 6.560 1.00 86.75 121 GLN A CA 1
ATOM 944 C C . GLN A 1 121 ? 0.782 -12.485 7.445 1.00 86.75 121 GLN A C 1
ATOM 946 O O . GLN A 1 121 ? 1.340 -12.477 8.542 1.00 86.75 121 GLN A O 1
ATOM 951 N N . LYS A 1 122 ? 0.063 -11.439 7.000 1.00 78.19 122 LYS A N 1
ATOM 952 C CA . LYS A 1 122 ? 0.016 -10.106 7.640 1.00 78.19 122 LYS A CA 1
ATOM 953 C C . LYS A 1 122 ? 1.410 -9.500 7.874 1.00 78.19 122 LYS A C 1
ATOM 955 O O . LYS A 1 122 ? 1.585 -8.661 8.753 1.00 78.19 122 LYS A O 1
ATOM 960 N N . SER A 1 123 ? 2.390 -9.929 7.086 1.00 65.94 123 SER A N 1
ATOM 961 C CA . SER A 1 123 ? 3.772 -9.463 7.115 1.00 65.94 123 SER A CA 1
ATOM 962 C C . SER A 1 123 ? 4.213 -9.237 5.683 1.00 65.94 123 SER A C 1
ATOM 964 O O . SER A 1 123 ? 3.963 -10.071 4.814 1.00 65.94 123 SER A O 1
ATOM 966 N N . LEU A 1 124 ? 4.871 -8.109 5.442 1.00 55.38 124 LEU A N 1
ATOM 967 C CA . LEU A 1 124 ? 5.605 -7.907 4.201 1.00 55.38 124 LEU A CA 1
ATOM 968 C C . LEU A 1 124 ? 6.928 -8.697 4.280 1.00 55.38 124 LEU A C 1
ATOM 970 O O . LEU A 1 124 ? 7.455 -8.841 5.389 1.00 55.38 124 LEU A O 1
ATOM 974 N N . PRO A 1 125 ? 7.419 -9.255 3.158 1.00 50.81 125 PRO A N 1
ATOM 975 C CA . PRO A 1 125 ? 8.756 -9.840 3.081 1.00 50.81 125 PRO A CA 1
ATOM 976 C C . PRO A 1 125 ? 9.867 -8.800 3.279 1.00 50.81 125 PRO A C 1
ATOM 978 O O . PRO A 1 125 ? 9.627 -7.601 3.001 1.00 50.81 125 PRO A O 1
#

Radius of gyration: 23.91 Å; Cα contacts (8 Å, |Δi|>4): 55; chains: 1; bounding box: 44×51×46 Å

Sequence (125 aa):
MSLEDEIESDQKRLYKSLERPEVCGAGPGPDQANTVAFWRGLWSEPVNHCEGPWTEVVASQCASITPMDPVIITPDDVAEAVHRAPNWKSPGLDALHHYWLKGFMVCHAVLARQFQEALNQKSLP

Solvent-accessible surface area (backbone atoms only — not comparable to full-atom values): 7831 Å² total; per-residue (Å²): 134,57,74,69,62,49,52,76,73,40,51,71,62,50,52,57,68,68,56,49,66,79,75,76,67,78,66,86,74,80,54,67,68,59,53,51,51,55,52,39,63,71,73,71,50,93,72,88,80,80,80,59,77,63,55,58,54,51,49,61,68,48,68,80,54,81,77,80,75,88,86,79,60,42,39,64,58,42,49,56,55,41,64,75,45,62,47,84,48,86,47,60,98,80,67,57,35,41,51,54,57,60,70,38,64,77,52,26,52,54,50,17,51,52,53,41,50,27,64,74,66,76,44,80,132